Protein AF-A0A0V0W623-F1 (afdb_monomer_lite)

pLDDT: mean 76.12, std 7.41, range [50.94, 84.0]

Sequence (67 aa):
MDELRARFESADVNHSGKLSSHELKKVLDSDFGSEIPKERFDEFLKDINLNDDQEWSIDELVHIFSS

InterPro domains:
  IPR002048 EF-hand domain [PF13499] (2-65)
  IPR002048 EF-hand domain [PS50222] (1-34)
  IPR011992 EF-hand domain pair [SSF47473] (2-66)
  IPR018247 EF-Hand 1, calcium-binding site [PS00018] (12-24)

Structure (mmCIF, N/CA/C/O backbone):
data_AF-A0A0V0W623-F1
#
_entry.id   AF-A0A0V0W623-F1
#
loop_
_atom_site.group_PDB
_atom_site.id
_atom_site.type_symbol
_atom_site.label_atom_id
_atom_site.label_alt_id
_atom_site.label_comp_id
_atom_site.label_asym_id
_atom_site.label_entity_id
_atom_site.label_seq_id
_atom_site.pdbx_PDB_ins_code
_atom_site.Cartn_x
_atom_site.Cartn_y
_atom_site.Cartn_z
_atom_site.occupancy
_atom_site.B_iso_or_equiv
_atom_site.auth_seq_id
_atom_site.auth_comp_id
_atom_site.auth_asym_id
_atom_site.auth_atom_id
_atom_site.pdbx_PDB_model_num
ATOM 1 N N . MET A 1 1 ? 12.166 -5.685 -5.252 1.00 54.81 1 MET A N 1
ATOM 2 C CA . MET A 1 1 ? 11.717 -4.275 -5.240 1.00 54.81 1 MET A CA 1
ATOM 3 C C . MET A 1 1 ? 10.761 -3.986 -6.398 1.00 54.81 1 MET A C 1
ATOM 5 O O . MET A 1 1 ? 9.867 -3.168 -6.244 1.00 54.81 1 MET A O 1
ATOM 9 N N . ASP A 1 2 ? 10.888 -4.687 -7.525 1.00 66.81 2 ASP A N 1
ATOM 10 C CA . ASP A 1 2 ? 10.185 -4.360 -8.772 1.00 66.81 2 ASP A CA 1
ATOM 11 C C . ASP A 1 2 ? 8.744 -4.889 -8.862 1.00 66.81 2 ASP A C 1
ATOM 13 O O . ASP A 1 2 ? 7.899 -4.236 -9.461 1.00 66.81 2 ASP A O 1
ATOM 17 N N . GLU A 1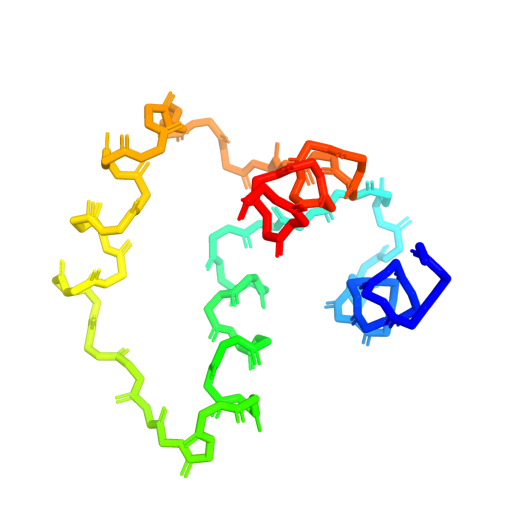 3 ? 8.419 -6.026 -8.234 1.00 76.62 3 GLU A N 1
ATOM 18 C CA . GLU A 1 3 ? 7.055 -6.588 -8.286 1.00 76.62 3 GLU A CA 1
ATOM 19 C C . GLU A 1 3 ? 6.033 -5.731 -7.539 1.00 76.62 3 GLU A C 1
ATOM 21 O O . GLU A 1 3 ? 4.913 -5.534 -8.005 1.00 76.62 3 GLU A O 1
ATOM 26 N N . LEU A 1 4 ? 6.428 -5.186 -6.388 1.00 75.56 4 LEU A N 1
ATOM 27 C CA . LEU A 1 4 ? 5.547 -4.353 -5.584 1.00 75.56 4 LEU A CA 1
ATOM 28 C C . LEU A 1 4 ? 5.291 -3.006 -6.272 1.00 75.56 4 LEU A C 1
ATOM 30 O O . LEU A 1 4 ? 4.156 -2.552 -6.371 1.00 75.56 4 LEU A O 1
ATOM 34 N N . ARG A 1 5 ? 6.349 -2.425 -6.843 1.00 79.94 5 ARG A N 1
ATOM 35 C CA . ARG A 1 5 ? 6.266 -1.226 -7.672 1.00 79.94 5 ARG A CA 1
ATOM 36 C C . ARG A 1 5 ? 5.388 -1.450 -8.905 1.00 79.94 5 ARG A C 1
ATOM 38 O O . ARG A 1 5 ? 4.514 -0.636 -9.160 1.00 79.94 5 ARG A O 1
ATOM 45 N N . ALA A 1 6 ? 5.553 -2.569 -9.612 1.00 83.62 6 ALA A N 1
ATOM 46 C CA . ALA A 1 6 ? 4.723 -2.913 -10.766 1.00 83.62 6 ALA A CA 1
ATOM 47 C C . ALA A 1 6 ? 3.244 -3.107 -10.391 1.00 83.62 6 ALA A C 1
ATOM 49 O O . ALA A 1 6 ? 2.363 -2.725 -11.155 1.00 83.62 6 ALA A O 1
ATOM 50 N N . ARG A 1 7 ? 2.955 -3.658 -9.205 1.00 79.56 7 ARG A N 1
ATOM 51 C CA . ARG A 1 7 ? 1.587 -3.759 -8.671 1.00 79.56 7 ARG A CA 1
ATOM 52 C C . ARG A 1 7 ? 0.980 -2.389 -8.392 1.00 79.56 7 ARG A C 1
ATOM 54 O O . ARG A 1 7 ? -0.158 -2.150 -8.780 1.00 79.56 7 ARG A O 1
ATOM 61 N N . PHE A 1 8 ? 1.738 -1.493 -7.764 1.00 80.00 8 PHE A N 1
ATOM 62 C CA . PHE A 1 8 ? 1.282 -0.130 -7.506 1.00 80.00 8 PHE A CA 1
ATOM 63 C C . PHE A 1 8 ? 1.146 0.696 -8.795 1.00 80.00 8 PHE A C 1
ATOM 65 O O . PHE A 1 8 ? 0.150 1.392 -8.947 1.00 80.00 8 PHE A O 1
ATOM 72 N N . GLU A 1 9 ? 2.054 0.554 -9.765 1.00 83.56 9 GLU A N 1
ATOM 73 C CA . GLU A 1 9 ? 1.922 1.156 -11.105 1.00 83.56 9 GLU A CA 1
ATOM 74 C C . GLU A 1 9 ? 0.713 0.599 -11.864 1.00 83.56 9 GLU A C 1
ATOM 76 O O . GLU A 1 9 ? -0.002 1.344 -12.523 1.00 83.56 9 GLU A O 1
ATOM 81 N N . SER A 1 10 ? 0.431 -0.701 -11.743 1.00 82.69 10 SER A N 1
ATOM 82 C CA . SER A 1 10 ? -0.762 -1.307 -12.346 1.00 82.69 10 SER A CA 1
ATOM 83 C C . SER A 1 10 ? -2.065 -0.843 -11.689 1.00 82.69 10 SER A C 1
ATOM 85 O O . SER A 1 10 ? -3.139 -1.052 -12.257 1.00 82.69 10 SER A O 1
ATOM 87 N N . ALA A 1 11 ? -1.985 -0.282 -10.488 1.00 80.44 11 ALA A N 1
ATOM 88 C CA . ALA A 1 11 ? -3.128 0.173 -9.717 1.00 80.44 11 ALA A CA 1
ATOM 89 C C . ALA A 1 11 ? -3.375 1.675 -9.808 1.00 80.44 11 ALA A C 1
ATOM 91 O O . ALA A 1 11 ? -4.506 2.105 -9.587 1.00 80.44 11 ALA A O 1
ATOM 92 N N . ASP A 1 12 ? -2.335 2.443 -10.128 1.00 84.00 12 ASP A N 1
ATOM 93 C CA . ASP A 1 12 ? -2.406 3.862 -10.457 1.00 84.00 12 ASP A CA 1
ATOM 94 C C . ASP A 1 12 ? -3.041 4.009 -11.844 1.00 84.00 12 ASP A C 1
ATOM 96 O O . ASP A 1 12 ? -2.384 4.227 -12.862 1.00 84.00 12 ASP A O 1
ATOM 100 N N . VAL A 1 13 ? -4.363 3.832 -11.892 1.00 77.56 13 VAL A N 1
ATOM 101 C CA . VAL A 1 13 ? -5.146 3.862 -13.138 1.00 77.56 13 VAL A CA 1
ATOM 102 C C . VAL A 1 13 ? -5.077 5.245 -13.777 1.00 77.56 13 VAL A C 1
ATOM 104 O O . VAL A 1 13 ? -5.202 5.379 -14.996 1.00 77.56 13 VAL A O 1
ATOM 107 N N . ASN A 1 14 ? -4.886 6.281 -12.961 1.00 79.50 14 ASN A N 1
ATOM 108 C CA . ASN A 1 14 ? -4.777 7.651 -13.433 1.00 79.50 14 ASN A CA 1
ATOM 109 C C . ASN A 1 14 ? -3.350 8.027 -13.864 1.00 79.50 14 ASN A C 1
ATOM 111 O O . ASN A 1 14 ? -3.146 9.132 -14.364 1.00 79.50 14 ASN A O 1
ATOM 115 N N . HIS A 1 15 ? -2.374 7.124 -13.698 1.00 76.38 15 HIS A N 1
ATOM 116 C CA . HIS A 1 15 ? -0.958 7.375 -13.967 1.00 76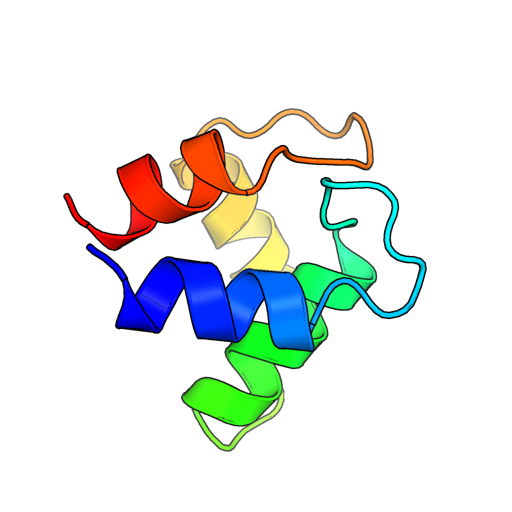.38 15 HIS A CA 1
ATOM 117 C C . HIS A 1 15 ? -0.465 8.685 -13.319 1.00 76.38 15 HIS A C 1
ATOM 119 O O . HIS A 1 15 ? 0.324 9.431 -13.906 1.00 76.38 15 HIS A O 1
ATOM 125 N N . SER A 1 16 ? -0.961 8.987 -12.114 1.00 81.19 16 SER A N 1
ATOM 126 C CA . SER A 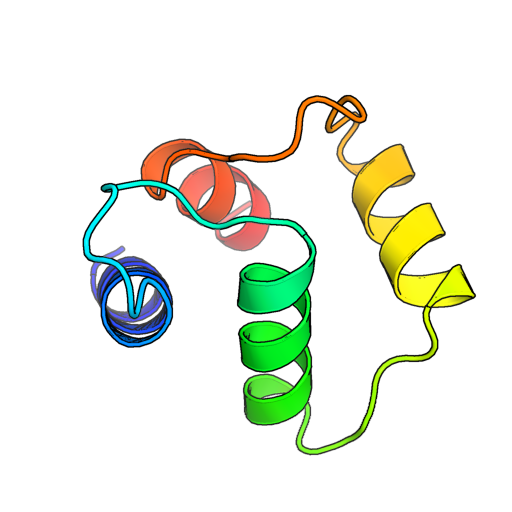1 16 ? -0.584 10.175 -11.338 1.00 81.19 16 SER A CA 1
ATOM 127 C C . SER A 1 16 ? 0.845 10.049 -10.780 1.00 81.19 16 SER A C 1
ATOM 129 O O . SER A 1 16 ? 1.465 11.031 -10.370 1.00 81.19 16 SER A O 1
ATOM 131 N N . GLY A 1 17 ? 1.397 8.829 -10.765 1.00 78.94 17 GLY A N 1
ATOM 132 C CA . GLY A 1 17 ? 2.605 8.463 -10.024 1.00 78.94 17 GLY A CA 1
ATOM 133 C C . GLY A 1 17 ? 2.347 8.318 -8.521 1.00 78.94 17 GLY A C 1
ATOM 134 O O . GLY A 1 17 ? 3.287 8.136 -7.740 1.00 78.94 17 GLY A O 1
ATOM 135 N N . LYS A 1 18 ? 1.076 8.411 -8.121 1.00 83.81 18 LYS A N 1
ATOM 136 C CA . LYS A 1 18 ? 0.592 8.341 -6.751 1.00 83.81 18 LYS A CA 1
ATOM 137 C C . LYS A 1 18 ? -0.681 7.514 -6.698 1.00 83.81 18 LYS A C 1
ATOM 139 O O . LYS A 1 18 ? -1.450 7.514 -7.647 1.00 83.81 18 LYS A O 1
ATOM 144 N N . LEU A 1 19 ? -0.915 6.866 -5.567 1.00 82.25 19 LEU A N 1
ATOM 145 C CA . LEU A 1 19 ? -2.129 6.119 -5.292 1.00 82.25 19 LEU A CA 1
ATOM 146 C C . LEU A 1 19 ? -2.968 6.857 -4.269 1.00 82.25 19 LEU A C 1
ATOM 148 O O . LEU A 1 19 ? -2.498 7.162 -3.173 1.00 82.25 19 LEU A O 1
ATOM 152 N N . SER A 1 20 ? -4.232 7.088 -4.594 1.00 79.94 20 SER A N 1
ATOM 153 C CA . SER A 1 20 ? -5.193 7.556 -3.603 1.00 79.94 20 SER A CA 1
ATOM 154 C C . SER A 1 20 ? -5.644 6.439 -2.661 1.00 79.94 20 SER A C 1
ATOM 156 O O . SER A 1 20 ? -5.542 5.250 -2.966 1.00 79.94 20 SER A O 1
ATOM 158 N N . SER A 1 21 ? -6.278 6.809 -1.543 1.00 78.06 21 SER A N 1
ATOM 159 C CA . SER A 1 21 ? -6.914 5.885 -0.579 1.00 78.06 21 SER A CA 1
ATOM 160 C C . SER A 1 21 ? -7.837 4.867 -1.250 1.00 78.06 21 SER A C 1
ATOM 162 O O . SER A 1 21 ? -7.873 3.701 -0.868 1.00 78.06 21 SER A O 1
ATOM 164 N N . HIS A 1 22 ? -8.555 5.289 -2.290 1.00 78.75 22 HIS A N 1
ATOM 165 C CA . HIS A 1 22 ? -9.413 4.403 -3.073 1.00 78.75 22 HIS A CA 1
ATOM 166 C C . HIS A 1 22 ? -8.636 3.407 -3.937 1.00 78.75 22 HIS A C 1
ATOM 168 O O . HIS A 1 22 ? -9.059 2.258 -4.063 1.00 78.75 22 HIS A O 1
ATOM 174 N N . GLU A 1 23 ? -7.533 3.831 -4.548 1.00 81.50 23 GLU A N 1
ATOM 175 C CA . GLU A 1 23 ? -6.737 2.972 -5.425 1.00 81.50 23 GLU A CA 1
ATOM 176 C C . GLU A 1 23 ? -5.937 1.973 -4.600 1.00 81.50 23 GLU A C 1
ATOM 178 O O . GLU A 1 23 ? -6.011 0.776 -4.862 1.00 81.50 23 GLU A O 1
ATOM 183 N N . LEU A 1 24 ? -5.302 2.427 -3.517 1.00 79.81 24 LEU A N 1
ATOM 184 C CA . LEU A 1 24 ? -4.617 1.549 -2.577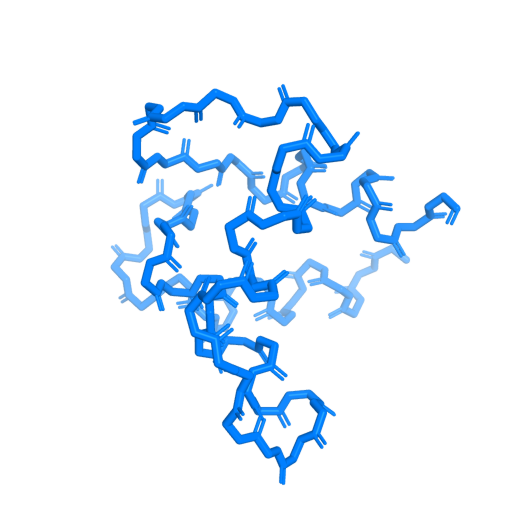 1.00 79.81 24 LEU A CA 1
ATOM 185 C C . LEU A 1 24 ? -5.574 0.510 -1.975 1.00 79.81 24 LEU A C 1
ATOM 187 O O . LEU A 1 24 ? -5.231 -0.670 -1.919 1.00 79.81 24 LEU A O 1
ATOM 191 N N . LYS A 1 25 ? -6.801 0.909 -1.601 1.00 80.00 25 LYS A N 1
ATOM 192 C CA . LYS A 1 25 ? -7.821 -0.045 -1.139 1.00 80.00 25 LYS A CA 1
ATOM 193 C C . LYS A 1 25 ? -8.076 -1.127 -2.184 1.00 80.00 25 LYS A C 1
ATOM 195 O O . LYS A 1 25 ? -8.095 -2.292 -1.816 1.00 80.00 25 LYS A O 1
ATOM 200 N N . LYS A 1 26 ? -8.233 -0.768 -3.465 1.00 80.00 26 LYS A N 1
ATOM 201 C CA . LYS A 1 26 ? -8.447 -1.737 -4.559 1.00 80.00 26 LYS A CA 1
ATOM 202 C C . LYS A 1 26 ? -7.268 -2.688 -4.759 1.00 80.00 26 LYS A C 1
ATOM 204 O O . LYS A 1 26 ? -7.499 -3.855 -5.081 1.00 80.00 26 LYS A O 1
ATOM 209 N N . VAL A 1 27 ? -6.035 -2.211 -4.573 1.00 79.12 27 VAL A N 1
ATOM 210 C CA . VAL A 1 27 ? -4.843 -3.075 -4.607 1.00 79.12 27 VAL A CA 1
ATOM 211 C C . VAL A 1 27 ? -4.932 -4.120 -3.524 1.00 79.12 27 VAL A C 1
ATOM 213 O O . VAL A 1 27 ? -4.837 -5.302 -3.822 1.00 79.12 27 VAL A O 1
ATOM 216 N N . LEU A 1 28 ? -5.157 -3.691 -2.284 1.00 78.50 28 LEU A N 1
ATOM 217 C CA . LEU A 1 28 ? -5.221 -4.608 -1.155 1.00 78.50 28 LEU A CA 1
ATOM 218 C C . LEU A 1 28 ? -6.400 -5.573 -1.282 1.00 78.50 28 LEU A C 1
ATOM 220 O O . LEU A 1 28 ? -6.245 -6.755 -1.013 1.00 78.50 28 LEU A O 1
ATOM 224 N N . ASP A 1 29 ? -7.542 -5.104 -1.772 1.00 82.50 29 ASP A N 1
ATOM 225 C CA . ASP A 1 29 ? -8.688 -5.948 -2.120 1.00 82.50 29 ASP A CA 1
ATOM 226 C C . ASP A 1 29 ? -8.301 -7.090 -3.069 1.00 82.50 29 ASP A C 1
ATOM 228 O O . ASP A 1 29 ? -8.613 -8.259 -2.838 1.00 82.50 29 ASP A O 1
ATOM 232 N N . SER A 1 30 ? -7.568 -6.733 -4.128 1.00 76.75 30 SER A N 1
ATOM 233 C CA . SER A 1 30 ? -7.126 -7.668 -5.162 1.00 76.75 30 SER A CA 1
ATOM 234 C C . SER A 1 30 ? -6.016 -8.593 -4.665 1.00 76.75 30 SER A C 1
ATOM 236 O O . SER A 1 30 ? -5.988 -9.759 -5.051 1.00 76.75 30 SER A O 1
ATOM 238 N N . ASP A 1 31 ? -5.122 -8.105 -3.802 1.00 73.81 31 ASP A N 1
ATOM 239 C CA . ASP A 1 31 ? -4.001 -8.885 -3.268 1.00 73.81 31 ASP A CA 1
ATOM 240 C C . ASP A 1 31 ? -4.451 -9.889 -2.206 1.00 73.81 31 ASP A C 1
ATOM 242 O O . ASP A 1 31 ? -4.028 -11.044 -2.210 1.00 73.81 31 ASP A O 1
ATOM 246 N N . PHE A 1 32 ? -5.358 -9.466 -1.321 1.00 69.31 32 PHE A N 1
ATOM 247 C CA . PHE A 1 32 ? -5.939 -10.315 -0.283 1.00 69.31 32 PHE A CA 1
ATOM 248 C C . PHE A 1 32 ? -7.123 -11.153 -0.795 1.00 69.31 32 PHE A C 1
ATOM 250 O O . PHE A 1 32 ? -7.616 -12.020 -0.071 1.00 69.31 32 PHE A O 1
ATOM 257 N N . GLY A 1 33 ? -7.575 -10.924 -2.034 1.00 70.06 33 GLY A N 1
ATOM 258 C CA . GLY A 1 33 ? -8.688 -11.639 -2.663 1.00 70.06 33 GLY A CA 1
ATOM 259 C C . GLY A 1 33 ? -10.023 -11.451 -1.937 1.00 70.06 33 GLY A C 1
ATOM 260 O O . GLY A 1 33 ? -10.885 -12.330 -1.992 1.00 70.06 33 GLY A O 1
ATOM 261 N N . SER A 1 34 ? -10.177 -10.368 -1.176 1.00 76.81 34 SER A N 1
ATOM 262 C CA . SER A 1 34 ? -11.349 -10.095 -0.342 1.00 76.81 34 SER A CA 1
ATOM 263 C C . SER A 1 34 ? -11.454 -8.614 -0.009 1.00 76.81 34 SER A C 1
ATOM 265 O O . SER A 1 34 ? -10.442 -7.963 0.256 1.00 76.81 34 SER A O 1
ATOM 267 N N . GLU A 1 35 ? -12.693 -8.117 0.070 1.00 79.31 35 GLU A N 1
ATOM 268 C CA . GLU A 1 35 ? -12.932 -6.721 0.416 1.00 79.31 35 GLU A CA 1
ATOM 269 C C . GLU A 1 35 ? -12.478 -6.400 1.836 1.00 79.31 35 GLU A C 1
ATOM 271 O O . GLU A 1 35 ? -13.060 -6.869 2.819 1.00 79.31 35 GLU A O 1
ATOM 276 N N . ILE A 1 36 ? -11.450 -5.557 1.950 1.00 81.25 36 ILE A N 1
ATOM 277 C CA . ILE A 1 36 ? -11.012 -5.065 3.253 1.00 81.25 36 ILE A CA 1
ATOM 278 C C . ILE A 1 36 ? -12.022 -4.007 3.717 1.00 81.25 36 ILE A C 1
ATOM 280 O O . ILE A 1 36 ? -12.257 -3.018 3.007 1.00 81.25 36 ILE A O 1
ATOM 284 N N . PRO A 1 37 ? -12.631 -4.172 4.907 1.00 83.25 37 PRO A N 1
ATOM 285 C CA . PRO A 1 37 ? -13.565 -3.191 5.430 1.00 83.25 37 PRO A CA 1
ATOM 286 C C . PRO A 1 37 ? -12.850 -1.862 5.669 1.00 83.25 37 PRO A C 1
ATOM 288 O O . PRO A 1 37 ? -11.707 -1.826 6.131 1.00 83.25 37 PRO A O 1
ATOM 291 N N . LYS A 1 38 ? -13.547 -0.757 5.378 1.00 77.06 38 LYS A N 1
ATOM 292 C CA . LYS A 1 38 ? -12.980 0.597 5.453 1.00 77.06 38 LYS A CA 1
ATOM 293 C C . LYS A 1 38 ? -12.325 0.873 6.806 1.00 77.06 38 LYS A C 1
ATOM 295 O O . LYS A 1 38 ? -11.269 1.474 6.821 1.00 77.06 38 LYS A O 1
ATOM 300 N N . GLU A 1 39 ? -12.903 0.401 7.907 1.00 81.81 39 GLU A N 1
ATOM 301 C CA . GLU A 1 39 ? -12.363 0.594 9.262 1.00 81.81 39 GLU A CA 1
ATOM 302 C C . GLU A 1 39 ? -10.973 -0.032 9.441 1.00 81.81 39 GLU A C 1
ATOM 304 O O . GLU A 1 39 ? -10.073 0.618 9.954 1.00 81.81 39 GLU A O 1
ATOM 309 N N . ARG A 1 40 ? -10.764 -1.262 8.950 1.00 79.38 40 ARG A N 1
ATOM 310 C CA . ARG A 1 40 ? -9.448 -1.928 8.970 1.00 79.38 40 ARG A CA 1
ATOM 311 C C . ARG A 1 40 ? -8.437 -1.218 8.084 1.00 79.38 40 ARG A C 1
ATOM 313 O O . ARG A 1 40 ? -7.265 -1.161 8.429 1.00 79.38 40 ARG A O 1
ATOM 320 N N . PHE A 1 41 ? -8.889 -0.726 6.938 1.00 79.25 41 PHE A N 1
ATOM 321 C CA . PHE A 1 41 ? -8.044 0.027 6.023 1.00 79.25 41 PHE A CA 1
ATOM 322 C C . PHE A 1 41 ? -7.644 1.386 6.622 1.00 79.25 41 PHE A C 1
ATOM 324 O O . PHE A 1 41 ? -6.486 1.764 6.544 1.00 79.25 41 PHE A O 1
ATOM 331 N N . ASP A 1 42 ? -8.571 2.076 7.287 1.00 78.56 42 ASP A N 1
ATOM 332 C CA . ASP A 1 42 ? -8.343 3.343 7.997 1.00 78.56 42 ASP A CA 1
ATOM 333 C C . ASP A 1 42 ? -7.366 3.165 9.172 1.00 78.56 42 ASP A C 1
ATOM 335 O O . ASP A 1 42 ? -6.440 3.952 9.338 1.00 78.56 42 ASP A O 1
ATOM 339 N N . GLU A 1 43 ? -7.529 2.090 9.950 1.00 81.06 43 GLU A N 1
ATOM 340 C CA . GLU A 1 43 ? -6.595 1.700 11.015 1.00 81.06 43 GLU A CA 1
ATOM 341 C C . GLU A 1 43 ? -5.211 1.370 10.452 1.00 81.06 43 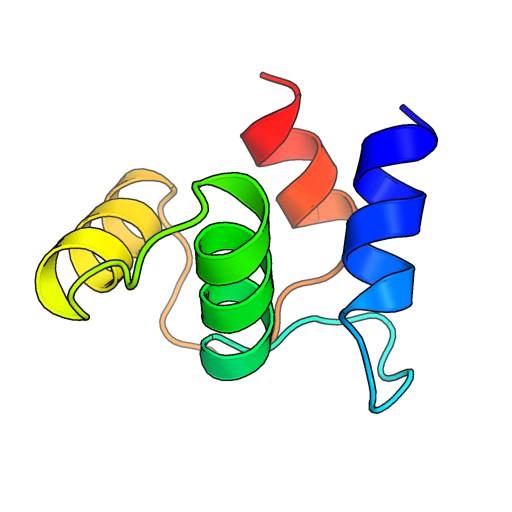GLU A C 1
ATOM 343 O O . GLU A 1 43 ? -4.211 1.832 10.989 1.00 81.06 43 GLU A O 1
ATOM 348 N N . PHE A 1 44 ? -5.151 0.622 9.344 1.00 77.00 44 PHE A N 1
ATOM 349 C CA . PHE A 1 44 ? -3.894 0.306 8.672 1.00 77.00 44 PHE A CA 1
ATOM 350 C C . PHE A 1 44 ? -3.174 1.579 8.230 1.00 77.00 44 PHE A C 1
ATOM 352 O O . PHE A 1 44 ? -1.998 1.710 8.528 1.00 77.00 44 PHE A O 1
ATOM 359 N N . LEU A 1 45 ? -3.882 2.529 7.604 1.00 75.94 45 LEU A N 1
ATOM 360 C CA . LEU A 1 45 ? -3.341 3.832 7.198 1.00 75.94 45 LEU A CA 1
ATOM 361 C C . LEU A 1 45 ? -2.841 4.664 8.388 1.00 75.94 45 LEU A C 1
ATOM 363 O O . LEU A 1 45 ? -1.789 5.298 8.300 1.00 75.94 45 LEU A O 1
ATOM 367 N N . LYS A 1 46 ? -3.568 4.643 9.510 1.00 77.62 46 LYS A N 1
ATOM 368 C CA . LYS A 1 46 ? -3.157 5.325 10.745 1.00 77.62 46 LYS A CA 1
ATOM 369 C C . LYS A 1 46 ? -1.912 4.711 11.371 1.00 77.62 46 LYS A C 1
ATOM 371 O O . LYS A 1 46 ? -1.073 5.459 11.866 1.00 77.62 46 LYS A O 1
ATOM 376 N N . ASP A 1 47 ? -1.787 3.387 11.352 1.00 75.44 47 ASP A N 1
ATOM 377 C CA . ASP A 1 47 ? -0.648 2.665 11.932 1.00 75.44 47 ASP A CA 1
ATOM 378 C C . ASP A 1 47 ? 0.665 3.019 11.219 1.00 75.44 47 ASP A C 1
ATOM 380 O O . ASP A 1 47 ? 1.678 3.316 11.848 1.00 75.44 47 ASP A O 1
ATOM 384 N N . ILE A 1 48 ? 0.603 3.137 9.892 1.00 70.25 48 ILE A N 1
ATOM 385 C CA . ILE A 1 48 ? 1.720 3.579 9.045 1.00 70.25 48 ILE A CA 1
ATOM 386 C C . ILE A 1 48 ? 1.873 5.108 8.998 1.00 70.25 48 ILE A C 1
ATOM 388 O O . ILE A 1 48 ? 2.659 5.630 8.209 1.00 70.25 48 ILE A O 1
ATOM 392 N N . ASN A 1 49 ? 1.156 5.821 9.879 1.00 65.06 49 ASN A N 1
ATOM 393 C CA . ASN A 1 49 ? 1.192 7.271 10.064 1.00 65.06 49 ASN A CA 1
ATOM 394 C C . ASN A 1 49 ? 1.005 8.051 8.750 1.00 65.06 49 ASN A C 1
ATOM 396 O O . ASN A 1 49 ? 1.570 9.131 8.557 1.00 65.06 49 ASN A O 1
ATOM 400 N N . LEU A 1 50 ? 0.227 7.481 7.826 1.00 62.28 50 LEU A N 1
ATOM 401 C CA . LEU A 1 50 ? -0.100 8.112 6.561 1.00 62.28 50 LEU A CA 1
ATOM 402 C C . LEU A 1 50 ? -1.216 9.119 6.814 1.00 62.28 50 LEU A C 1
ATOM 404 O O . LEU A 1 50 ? -2.326 8.772 7.219 1.00 62.28 50 LEU A O 1
ATOM 408 N N . ASN A 1 51 ? -0.890 10.392 6.620 1.00 50.94 51 ASN A N 1
ATOM 409 C CA . ASN A 1 51 ? -1.839 11.479 6.795 1.00 50.94 51 ASN A CA 1
ATOM 410 C C . ASN A 1 51 ? -2.965 11.392 5.749 1.00 50.94 51 ASN A C 1
ATOM 412 O O . ASN A 1 51 ? -2.768 10.871 4.652 1.00 50.94 51 ASN A O 1
ATOM 416 N N . ASP A 1 52 ? -4.119 11.966 6.085 1.00 57.03 52 ASP A N 1
ATOM 417 C CA . ASP A 1 52 ? -5.371 12.019 5.308 1.00 57.03 52 ASP A CA 1
ATOM 418 C C . ASP A 1 52 ? -5.260 12.848 4.001 1.00 57.03 52 ASP A C 1
ATOM 420 O O . ASP A 1 52 ? -6.263 13.227 3.401 1.00 57.03 52 ASP A O 1
ATOM 424 N N . ASP A 1 53 ? -4.039 13.168 3.556 1.00 57.12 53 ASP A N 1
ATOM 425 C CA . ASP A 1 53 ? -3.780 13.901 2.317 1.00 57.12 53 ASP A CA 1
ATOM 426 C C . ASP A 1 53 ? -3.744 12.885 1.167 1.00 57.12 53 ASP A C 1
ATOM 428 O O . ASP A 1 53 ? -2.897 11.997 1.114 1.00 57.12 53 ASP A O 1
ATOM 432 N N . GLN A 1 54 ? -4.769 12.946 0.322 1.00 66.56 54 GLN A N 1
ATOM 433 C CA . GLN A 1 54 ? -5.371 11.819 -0.400 1.00 66.56 54 GLN A CA 1
ATOM 434 C C . GLN A 1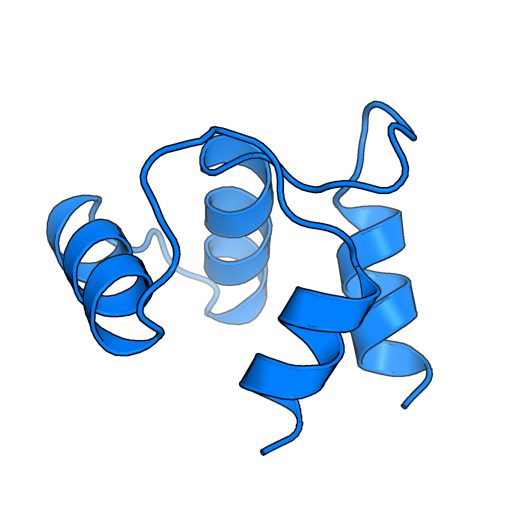 54 ? -4.538 11.156 -1.522 1.00 66.56 54 GLN A C 1
ATOM 436 O O . GLN A 1 54 ? -5.133 10.518 -2.394 1.00 66.56 54 GLN A O 1
ATOM 441 N N . GLU A 1 55 ? -3.207 11.250 -1.544 1.00 70.56 55 GLU A N 1
ATOM 442 C CA . GLU A 1 55 ? -2.365 10.663 -2.598 1.00 70.56 55 GLU A CA 1
ATOM 443 C C . GLU A 1 55 ? -0.950 10.304 -2.101 1.00 70.56 55 GLU A C 1
ATOM 445 O O . GLU A 1 55 ? -0.200 11.182 -1.675 1.00 70.56 55 GLU A O 1
ATOM 450 N N . TRP A 1 56 ? -0.534 9.040 -2.247 1.00 77.94 56 TRP A N 1
ATOM 451 C CA . TRP A 1 56 ? 0.796 8.566 -1.824 1.00 77.94 56 TRP A CA 1
ATOM 452 C C . TRP A 1 56 ? 1.663 8.148 -2.991 1.00 77.94 56 TRP A C 1
ATOM 454 O O . TRP A 1 56 ? 1.213 7.430 -3.880 1.00 77.94 56 TRP A O 1
ATOM 464 N N . SER A 1 57 ? 2.933 8.538 -2.962 1.00 81.31 57 SER A N 1
ATOM 465 C CA . SER A 1 57 ? 3.867 8.141 -4.013 1.00 81.31 57 SER A CA 1
ATOM 466 C C . SER A 1 57 ? 4.141 6.642 -3.938 1.00 81.31 57 SER A C 1
ATOM 468 O O . SER A 1 57 ? 4.243 6.067 -2.853 1.00 81.31 57 SER A O 1
ATOM 470 N N . ILE A 1 58 ? 4.325 6.011 -5.097 1.00 80.06 58 ILE A N 1
ATOM 471 C CA . ILE A 1 58 ? 4.616 4.572 -5.180 1.00 80.06 58 ILE A CA 1
ATOM 472 C C . ILE A 1 58 ? 5.828 4.192 -4.312 1.00 80.06 58 ILE A C 1
ATOM 474 O O . ILE A 1 58 ? 5.825 3.138 -3.685 1.00 80.06 58 ILE A O 1
ATOM 478 N N . ASP A 1 59 ? 6.834 5.063 -4.228 1.00 80.81 59 ASP A N 1
ATOM 479 C CA . ASP A 1 59 ? 8.048 4.838 -3.434 1.00 80.81 59 ASP A CA 1
ATOM 480 C C . ASP A 1 59 ? 7.759 4.689 -1.927 1.00 80.81 59 ASP A C 1
ATOM 482 O O . ASP A 1 59 ? 8.274 3.774 -1.286 1.00 80.81 59 ASP A O 1
ATOM 486 N N . GLU A 1 60 ? 6.860 5.515 -1.379 1.00 79.81 60 GLU A N 1
ATOM 487 C CA . GLU A 1 60 ? 6.467 5.454 0.036 1.00 79.81 60 GLU A CA 1
ATOM 488 C C . GLU A 1 60 ? 5.740 4.147 0.350 1.00 79.81 60 GLU A C 1
ATOM 490 O O . GLU A 1 60 ? 6.041 3.476 1.336 1.00 79.81 60 GLU A O 1
ATOM 495 N N . LEU A 1 61 ? 4.830 3.732 -0.532 1.00 78.56 61 LEU A N 1
ATOM 496 C CA . LEU A 1 61 ? 4.117 2.468 -0.381 1.00 78.56 61 LEU A CA 1
ATOM 497 C C . LEU A 1 61 ? 5.075 1.282 -0.502 1.00 78.56 61 LEU A C 1
ATOM 499 O O . LEU A 1 61 ? 5.042 0.374 0.323 1.00 78.56 61 LEU A O 1
ATOM 503 N N . VAL A 1 62 ? 5.990 1.296 -1.472 1.00 80.25 62 VAL A N 1
ATOM 504 C CA . VAL A 1 62 ? 6.999 0.237 -1.589 1.00 80.25 62 VAL A CA 1
ATOM 505 C C . VAL A 1 62 ? 7.849 0.139 -0.328 1.00 80.25 62 VAL A C 1
ATOM 507 O O . VAL A 1 62 ? 8.119 -0.969 0.126 1.00 80.25 62 VAL A O 1
ATOM 510 N N . HIS A 1 63 ? 8.216 1.267 0.276 1.00 80.31 63 HIS A N 1
ATOM 511 C CA . HIS A 1 63 ? 8.986 1.283 1.514 1.00 80.31 63 HIS A CA 1
ATOM 512 C C . HIS A 1 63 ? 8.227 0.665 2.702 1.00 80.31 63 HIS A C 1
ATOM 514 O O . HIS A 1 63 ? 8.799 -0.127 3.453 1.00 80.31 63 HIS A O 1
ATOM 520 N N . ILE A 1 64 ? 6.934 0.979 2.839 1.00 76.69 64 ILE A N 1
ATOM 521 C CA . ILE A 1 64 ? 6.066 0.474 3.916 1.00 76.69 64 ILE A CA 1
ATOM 522 C C . ILE A 1 64 ? 5.842 -1.036 3.792 1.00 76.69 64 ILE A C 1
ATOM 524 O O . ILE A 1 64 ? 5.965 -1.769 4.766 1.00 76.69 64 ILE A O 1
ATOM 528 N N . PHE A 1 65 ? 5.534 -1.515 2.588 1.00 74.38 65 PHE A N 1
ATOM 529 C CA . PHE A 1 65 ? 5.211 -2.922 2.338 1.00 74.38 65 PHE A CA 1
ATOM 530 C C . PHE A 1 65 ? 6.449 -3.812 2.119 1.00 74.38 65 PHE A C 1
ATOM 532 O O . PHE A 1 65 ? 6.318 -5.032 2.043 1.00 74.38 65 PHE A O 1
ATOM 539 N N . SER A 1 66 ? 7.639 -3.219 1.984 1.00 73.00 66 SER A N 1
ATOM 540 C CA . SER A 1 66 ? 8.919 -3.937 1.915 1.00 73.00 66 SER A CA 1
ATOM 541 C C . SER A 1 66 ? 9.660 -4.004 3.260 1.00 73.00 66 SER A C 1
ATOM 543 O O . SER A 1 66 ? 10.751 -4.585 3.290 1.00 73.00 66 SER A O 1
ATOM 545 N N . SER A 1 67 ? 9.125 -3.396 4.325 1.00 57.72 67 SER A N 1
ATOM 546 C CA . SER A 1 67 ? 9.696 -3.449 5.683 1.00 57.72 67 SER A CA 1
ATOM 547 C C . SER A 1 67 ? 9.249 -4.672 6.479 1.00 57.72 67 SER A C 1
ATOM 549 O O . SER A 1 67 ? 8.143 -5.194 6.218 1.00 57.72 67 SER A O 1
#

Secondary structure (DSSP, 8-state):
-HHHHHHHHHH-TT--SEE-HHHHHHHHHHHHTS---HHHHHHHHHHTT--S-S-EEHHHHHHHHT-

Organism: Trichinella pseudospiralis (NCBI:txid6337)

Foldseek 3Di:
DVVLLVLLCVQPPVNPLWAFLVSVQVSCCVVVVHRDDPVVSVVVCVVLVPDPPGIGHSVSVCVVVVD

Radius of gyration: 11.11 Å; chains: 1; bounding box: 25×26×26 Å